Protein AF-A0A7W5EVT8-F1 (afdb_monomer)

pLDDT: mean 70.25, std 14.98, range [37.41, 90.56]

Organism: NCBI:txid795312

Solvent-accessible surface area (backbone atoms only — not comparable to full-atom values): 5008 Å² total; per-residue (Å²): 138,84,86,77,78,82,82,79,79,88,80,83,89,76,89,78,74,81,80,84,78,75,86,64,83,84,74,58,94,84,52,92,73,68,90,74,78,53,70,75,53,50,53,52,35,37,75,71,63,78,41,71,87,64,78,74,94,60,74,78,76,71,83,88,80,133

Secondary structure (DSSP, 8-state):
----PPPPPPPPP--PPPP---------TT-S-PPPPPHHHHHHHHHTTSS-SS------------

Sequence (66 aa):
MSTKTPTPAPRREVTLAKPLIQGSKRFEPGGDEKPRLT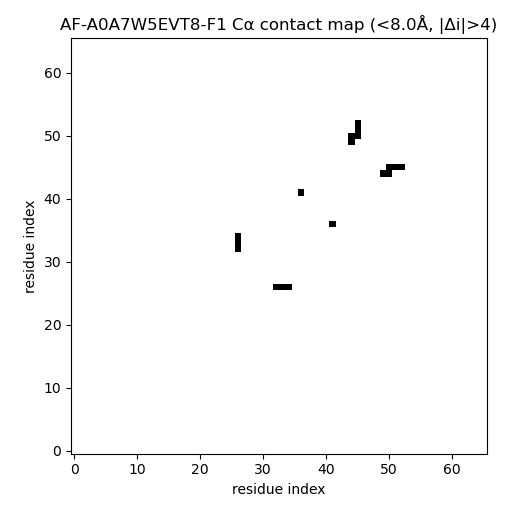ERQIERLTQSGHISATPATGGKAAKQEG

Radius of gyration: 24.53 Å; Cα contacts (8 Å, |Δi|>4): 9; chains: 1; bounding box: 48×60×47 Å

Mean predicted aligned error: 18.31 Å

Structure (mmCIF, N/CA/C/O backbone):
data_AF-A0A7W5EVT8-F1
#
_entry.id   AF-A0A7W5EVT8-F1
#
loop_
_atom_site.group_PDB
_atom_site.id
_atom_site.type_symbol
_atom_site.label_atom_id
_atom_site.label_alt_id
_atom_site.label_comp_id
_atom_site.label_asym_id
_atom_site.label_entity_id
_atom_site.label_seq_id
_atom_site.pdbx_PDB_ins_code
_atom_site.Cartn_x
_atom_site.Cartn_y
_atom_site.Cartn_z
_atom_site.occupancy
_atom_site.B_iso_or_equiv
_atom_site.auth_seq_id
_atom_site.auth_comp_id
_atom_site.auth_asym_id
_atom_site.auth_atom_id
_atom_site.pdbx_PDB_model_num
ATOM 1 N N . MET A 1 1 ? -18.456 -50.495 -12.143 1.00 49.25 1 MET A N 1
ATOM 2 C CA . MET A 1 1 ? -18.480 -49.017 -12.222 1.00 49.25 1 MET A CA 1
ATOM 3 C C . MET A 1 1 ? -17.186 -48.572 -12.903 1.00 49.25 1 MET A C 1
ATOM 5 O O . MET A 1 1 ? -16.133 -48.804 -12.333 1.00 49.25 1 MET A O 1
ATOM 9 N N . SER A 1 2 ? -17.227 -48.069 -14.143 1.00 54.81 2 SER A N 1
ATOM 10 C CA . SER A 1 2 ? -16.024 -47.702 -14.917 1.00 54.81 2 SER A CA 1
ATOM 11 C C . SER A 1 2 ? -15.771 -46.193 -14.797 1.00 54.81 2 SER A C 1
ATOM 13 O O . SER A 1 2 ? -16.611 -45.397 -15.215 1.00 54.81 2 SER A O 1
ATOM 15 N N . THR A 1 3 ? -14.660 -45.790 -14.177 1.00 67.62 3 THR A N 1
ATOM 16 C CA . THR A 1 3 ? -14.306 -44.380 -13.944 1.00 67.62 3 THR A CA 1
ATOM 17 C C . THR A 1 3 ? -13.615 -43.803 -15.176 1.00 67.62 3 THR A C 1
ATOM 19 O O . THR A 1 3 ? -12.404 -43.936 -15.345 1.00 67.62 3 THR A O 1
ATOM 22 N N . LYS A 1 4 ? -14.384 -43.173 -16.066 1.00 63.59 4 LYS A N 1
ATOM 23 C CA . LYS A 1 4 ? -13.820 -42.409 -17.185 1.00 63.59 4 LYS A CA 1
ATOM 24 C C . LYS A 1 4 ? -13.227 -41.106 -16.651 1.00 63.59 4 LYS A C 1
ATOM 26 O O . LYS A 1 4 ? -13.963 -40.255 -16.159 1.00 63.59 4 LYS A O 1
ATOM 31 N N . THR A 1 5 ? -11.911 -40.953 -16.753 1.00 76.31 5 THR A N 1
ATOM 32 C CA . THR A 1 5 ? -11.221 -39.698 -16.437 1.00 76.31 5 THR A CA 1
ATOM 33 C C . THR A 1 5 ? -11.595 -38.639 -17.480 1.00 76.31 5 THR A C 1
ATOM 35 O O . THR A 1 5 ? -11.396 -38.890 -18.671 1.00 76.31 5 THR A O 1
ATOM 38 N N . PRO A 1 6 ? -12.142 -37.473 -17.091 1.00 77.44 6 PRO A N 1
ATOM 39 C CA . PRO A 1 6 ? -12.460 -36.422 -18.046 1.00 77.44 6 PRO A CA 1
ATOM 40 C C . PRO A 1 6 ? -11.170 -35.823 -18.614 1.00 77.44 6 PRO A C 1
ATOM 42 O O . PRO A 1 6 ? -10.266 -35.433 -17.874 1.00 77.44 6 PRO A O 1
ATOM 45 N N . THR A 1 7 ? -11.082 -35.753 -19.941 1.00 80.88 7 THR A N 1
ATOM 46 C CA . THR A 1 7 ? -9.973 -35.092 -20.632 1.00 80.88 7 THR A CA 1
ATOM 47 C C . THR A 1 7 ? -10.022 -33.584 -20.352 1.00 80.88 7 THR A C 1
ATOM 49 O O . THR A 1 7 ? -11.078 -32.974 -20.542 1.00 80.88 7 THR A O 1
ATOM 52 N N . PRO A 1 8 ? -8.921 -32.958 -19.898 1.00 82.19 8 PRO A N 1
ATOM 53 C CA . PRO A 1 8 ? -8.905 -31.529 -19.612 1.00 82.19 8 PRO A CA 1
ATOM 54 C C . PRO A 1 8 ? -9.045 -30.699 -20.895 1.00 82.19 8 PRO A C 1
ATOM 56 O O . PRO A 1 8 ? -8.480 -31.034 -21.936 1.00 82.19 8 PRO A O 1
ATOM 59 N N . ALA A 1 9 ? -9.793 -29.597 -20.807 1.00 84.00 9 ALA A N 1
ATOM 60 C CA . ALA A 1 9 ? -9.985 -28.667 -21.915 1.00 84.00 9 ALA A CA 1
ATOM 61 C C . ALA A 1 9 ? -8.667 -27.966 -22.312 1.00 84.00 9 ALA A C 1
ATOM 63 O O . ALA A 1 9 ? -7.818 -27.712 -21.447 1.00 84.00 9 ALA A O 1
ATOM 64 N N . PRO A 1 10 ? -8.494 -27.610 -23.598 1.00 84.94 10 PRO A N 1
ATOM 65 C CA . PRO A 1 10 ? -7.307 -26.903 -24.063 1.00 84.94 10 PRO A CA 1
ATOM 66 C C . PRO A 1 10 ? -7.210 -25.509 -23.429 1.00 84.94 10 PRO A C 1
ATOM 68 O O . PRO A 1 10 ? -8.179 -24.746 -23.393 1.00 84.94 10 PRO A O 1
ATOM 71 N N . ARG A 1 11 ? -6.018 -25.171 -22.924 1.00 84.44 11 ARG A N 1
ATOM 72 C CA . ARG A 1 11 ? -5.721 -23.853 -22.350 1.00 84.44 11 ARG A CA 1
ATOM 73 C C . ARG A 1 11 ? -5.452 -22.857 -23.475 1.00 84.44 11 ARG A C 1
ATOM 75 O O . ARG A 1 11 ? -4.774 -23.184 -24.441 1.00 84.44 11 ARG A O 1
ATOM 82 N N . ARG A 1 12 ? -5.972 -21.637 -23.341 1.00 84.75 12 ARG A N 1
ATOM 83 C CA . ARG A 1 12 ? -5.638 -20.531 -24.245 1.00 84.75 12 ARG A CA 1
ATOM 84 C C . ARG A 1 12 ? -4.310 -19.918 -23.824 1.00 84.75 12 ARG A C 1
ATOM 86 O O . ARG A 1 12 ? -4.144 -19.565 -22.659 1.00 84.75 12 ARG A O 1
ATOM 93 N N . GLU A 1 13 ? -3.399 -19.776 -24.774 1.00 82.94 13 GLU A N 1
ATOM 94 C CA . GLU A 1 13 ? -2.182 -18.994 -24.586 1.00 82.94 13 GLU A CA 1
ATOM 95 C C . GLU A 1 13 ? -2.525 -17.506 -24.686 1.00 82.94 13 GLU A C 1
ATOM 97 O O . GLU A 1 13 ? -3.273 -17.086 -25.571 1.00 82.94 13 GLU A O 1
ATOM 102 N N . VAL A 1 14 ? -2.024 -16.712 -23.740 1.00 81.75 14 VAL A N 1
ATOM 103 C CA . VAL A 1 14 ? -2.294 -15.274 -23.667 1.00 81.75 14 VAL A CA 1
ATOM 104 C C . VAL A 1 14 ? -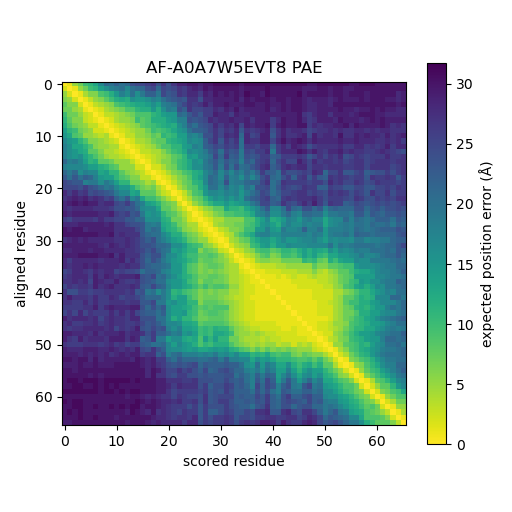0.964 -14.545 -23.570 1.00 81.75 14 VAL A C 1
ATOM 106 O O . VAL A 1 14 ? -0.204 -14.756 -22.625 1.00 81.75 14 VAL A O 1
ATOM 109 N N . THR A 1 15 ? -0.682 -13.675 -24.536 1.00 84.31 15 THR A N 1
ATOM 110 C CA . THR A 1 15 ? 0.510 -12.823 -24.504 1.00 84.31 15 THR A CA 1
ATOM 111 C C . THR A 1 15 ?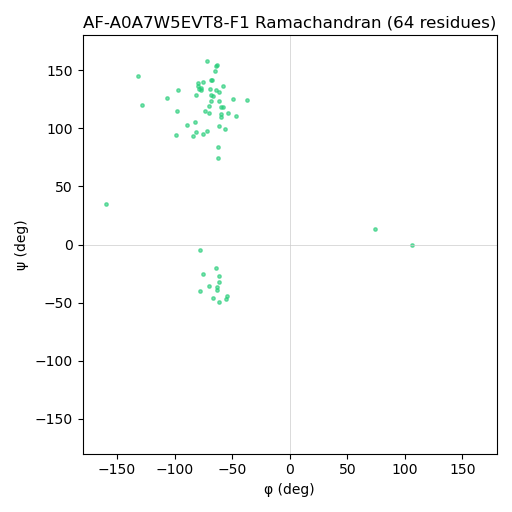 0.223 -11.611 -23.629 1.00 84.31 15 THR A C 1
ATOM 113 O O . THR A 1 15 ? -0.513 -10.708 -24.024 1.00 84.31 15 THR A O 1
ATOM 116 N N . LEU A 1 16 ? 0.787 -11.593 -22.421 1.00 79.94 16 LEU A N 1
ATOM 117 C CA . LEU A 1 16 ? 0.668 -10.451 -21.517 1.00 79.94 16 LEU A CA 1
ATOM 118 C C . LEU A 1 16 ? 1.605 -9.324 -21.965 1.00 79.94 16 LEU A C 1
ATOM 120 O O . LEU A 1 16 ? 2.771 -9.553 -22.288 1.00 79.94 16 LEU A O 1
ATOM 124 N N . ALA A 1 17 ? 1.090 -8.094 -21.978 1.00 81.81 17 ALA A N 1
ATOM 125 C CA . ALA A 1 17 ? 1.902 -6.912 -22.230 1.00 81.81 17 ALA A CA 1
ATOM 126 C C . ALA A 1 17 ? 2.962 -6.730 -21.130 1.00 81.81 17 ALA A C 1
ATOM 128 O O . ALA A 1 17 ? 2.785 -7.165 -19.989 1.00 81.81 17 ALA A O 1
ATOM 129 N N . LYS A 1 18 ? 4.066 -6.052 -21.468 1.00 80.19 18 LYS A N 1
ATOM 130 C CA . LYS A 1 18 ? 5.100 -5.692 -20.490 1.00 80.19 18 LYS A CA 1
ATOM 131 C C . LYS A 1 18 ? 4.473 -4.842 -19.372 1.00 80.19 18 LYS A C 1
ATOM 133 O O . LYS A 1 18 ? 3.710 -3.927 -19.687 1.00 80.19 18 LYS A O 1
ATOM 138 N N . PRO A 1 19 ? 4.793 -5.100 -18.093 1.00 71.44 19 PRO A N 1
ATOM 139 C CA . PRO A 1 19 ? 4.268 -4.296 -16.998 1.00 71.44 19 PRO A CA 1
ATOM 140 C C . PRO A 1 19 ? 4.737 -2.843 -17.143 1.00 71.44 19 PRO A C 1
ATOM 142 O O . PRO A 1 19 ? 5.925 -2.579 -17.340 1.00 71.44 19 PRO A O 1
ATOM 145 N N . LEU A 1 20 ? 3.802 -1.897 -17.036 1.00 72.00 20 LEU A N 1
ATOM 146 C CA . LEU A 1 20 ? 4.122 -0.478 -16.918 1.00 72.00 20 LEU A CA 1
ATOM 147 C C . LEU A 1 20 ? 4.709 -0.242 -15.526 1.00 72.00 20 LEU A C 1
ATOM 149 O O . LEU A 1 20 ? 3.982 -0.126 -14.541 1.00 72.00 20 LEU A O 1
ATOM 153 N N . ILE A 1 21 ? 6.036 -0.197 -15.436 1.00 67.75 21 ILE A N 1
ATOM 154 C CA . ILE A 1 21 ? 6.717 0.214 -14.210 1.00 67.75 21 ILE A CA 1
ATOM 155 C C . ILE A 1 21 ? 6.570 1.734 -14.117 1.00 67.75 21 ILE A C 1
ATOM 157 O O . ILE A 1 21 ? 7.326 2.484 -14.735 1.00 67.75 21 ILE A O 1
ATOM 161 N N . GLN A 1 22 ? 5.559 2.192 -13.378 1.00 62.72 22 GLN A N 1
ATOM 162 C CA . GLN A 1 22 ? 5.415 3.597 -13.012 1.00 62.72 22 GLN A CA 1
ATOM 163 C C . GLN A 1 22 ? 6.668 3.986 -12.221 1.00 62.72 22 GLN A C 1
ATOM 165 O O . GLN A 1 22 ? 6.906 3.448 -11.142 1.00 62.72 22 GLN A O 1
ATOM 170 N N . GLY A 1 23 ? 7.503 4.857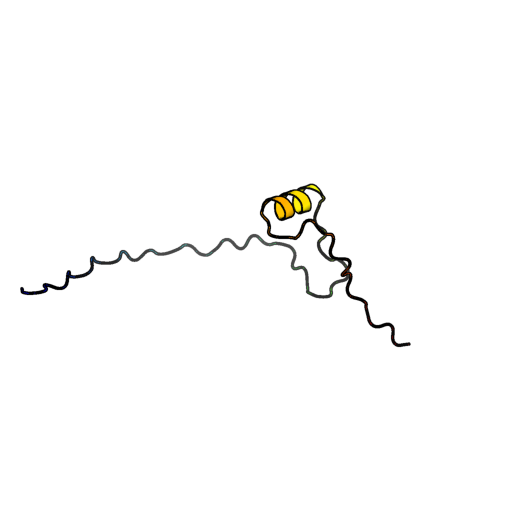 -12.795 1.00 56.78 23 GLY A N 1
ATOM 171 C CA . GLY A 1 23 ? 8.765 5.298 -12.208 1.00 56.78 23 GLY A CA 1
ATOM 172 C C . GLY A 1 23 ? 8.542 6.026 -10.887 1.00 56.78 23 GLY A C 1
ATOM 173 O O . GLY A 1 23 ? 8.467 7.250 -10.843 1.00 56.78 23 GLY A O 1
ATOM 174 N N . SER A 1 24 ? 8.412 5.278 -9.799 1.00 57.91 24 SER A N 1
ATOM 175 C CA . SER A 1 24 ? 8.421 5.818 -8.450 1.00 57.91 24 SER A CA 1
ATOM 176 C C . SER A 1 24 ? 9.866 6.089 -8.056 1.00 57.91 24 SER A C 1
ATOM 178 O O . SER A 1 24 ? 10.731 5.233 -8.260 1.00 57.91 24 SER A O 1
ATOM 180 N N . LYS A 1 25 ? 10.123 7.272 -7.484 1.00 62.25 25 LYS A N 1
ATOM 181 C CA . LYS A 1 25 ? 11.374 7.596 -6.785 1.00 62.25 25 LYS A CA 1
ATOM 182 C C . LYS A 1 25 ? 11.856 6.365 -6.008 1.00 62.25 25 LYS A C 1
ATOM 184 O O . LYS A 1 25 ? 11.092 5.800 -5.226 1.00 62.25 25 LYS A O 1
ATOM 189 N N . ARG A 1 26 ? 13.090 5.925 -6.263 1.00 61.81 26 ARG A N 1
ATOM 190 C CA . ARG A 1 26 ? 13.693 4.827 -5.504 1.00 61.81 26 ARG A CA 1
ATOM 191 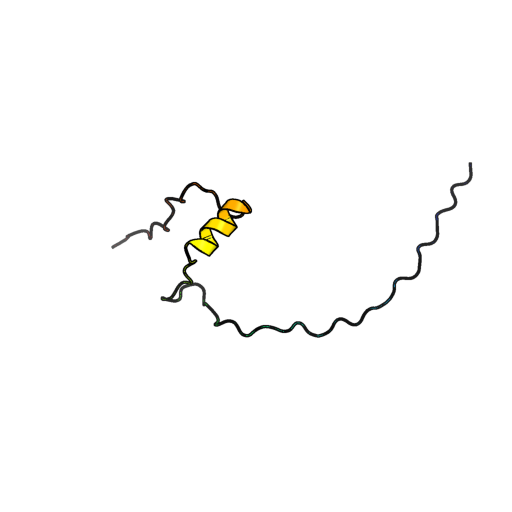C C . ARG A 1 26 ? 13.983 5.341 -4.101 1.00 61.81 26 ARG A C 1
ATOM 193 O O . ARG A 1 26 ? 14.799 6.239 -3.934 1.00 61.81 26 ARG A O 1
ATOM 200 N N . PHE A 1 27 ? 13.276 4.801 -3.116 1.00 62.94 27 PHE A N 1
ATOM 201 C CA . PHE A 1 27 ? 13.609 4.997 -1.713 1.00 62.94 27 PHE A CA 1
ATOM 202 C C . PHE A 1 27 ? 14.581 3.890 -1.329 1.00 62.94 27 PHE A C 1
ATOM 204 O O . PHE A 1 27 ? 14.186 2.733 -1.185 1.00 62.94 27 PHE A O 1
ATOM 211 N N . GLU A 1 28 ? 15.861 4.238 -1.237 1.00 70.69 28 GLU A N 1
ATOM 212 C CA . GLU A 1 28 ? 16.897 3.293 -0.838 1.00 70.69 28 GLU A CA 1
ATOM 213 C C . GLU A 1 28 ? 16.731 2.932 0.651 1.00 70.69 28 GLU A C 1
ATOM 215 O O . GLU A 1 28 ? 16.537 3.825 1.490 1.00 70.69 28 GLU A O 1
ATOM 220 N N . PRO A 1 29 ? 16.800 1.641 1.024 1.00 61.62 29 PRO A N 1
ATOM 221 C CA . PRO A 1 29 ? 1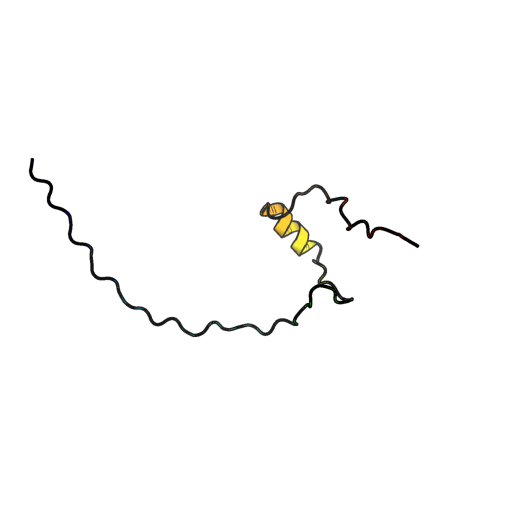6.800 1.234 2.423 1.00 61.62 29 PRO A CA 1
ATOM 222 C C . PRO A 1 29 ? 17.995 1.858 3.162 1.00 61.62 29 PRO A C 1
ATOM 224 O O . PRO A 1 29 ? 19.136 1.477 2.936 1.00 61.62 29 PRO A O 1
ATOM 227 N N . GLY A 1 30 ? 17.731 2.812 4.061 1.00 63.12 30 GLY A N 1
ATOM 228 C CA . GLY A 1 30 ? 18.768 3.510 4.836 1.00 63.12 30 GLY A CA 1
ATOM 229 C C . GLY A 1 30 ? 19.054 4.949 4.404 1.00 63.12 30 GLY A C 1
ATOM 230 O O . GLY A 1 30 ? 19.866 5.599 5.051 1.00 63.12 30 GLY A O 1
ATOM 231 N N . GLY A 1 31 ? 18.375 5.462 3.373 1.00 67.56 31 GLY A N 1
ATOM 232 C CA . GLY A 1 31 ? 18.418 6.887 3.045 1.00 67.56 31 GLY A CA 1
ATOM 233 C C . GLY A 1 31 ? 17.813 7.765 4.147 1.00 67.56 31 GLY A C 1
ATOM 234 O O . GLY A 1 31 ? 16.930 7.328 4.896 1.00 67.56 31 GLY A O 1
ATOM 235 N N . ASP A 1 32 ? 18.277 9.013 4.221 1.00 64.44 32 ASP A N 1
ATOM 236 C CA . ASP A 1 32 ? 17.839 9.991 5.227 1.00 64.44 32 ASP A CA 1
ATOM 237 C C . ASP A 1 32 ? 16.336 10.297 5.130 1.00 64.44 32 ASP A C 1
ATOM 239 O O . ASP A 1 32 ? 15.655 10.514 6.136 1.00 64.44 32 ASP A O 1
ATOM 243 N N . GLU A 1 33 ? 15.782 10.252 3.917 1.00 63.22 33 GLU A N 1
ATOM 244 C CA . GLU A 1 33 ? 14.377 10.544 3.662 1.00 63.22 33 GLU A CA 1
ATOM 245 C C . GLU A 1 33 ? 13.555 9.252 3.543 1.00 63.22 33 GLU A C 1
ATOM 247 O O . GLU A 1 33 ? 13.442 8.633 2.483 1.00 63.22 33 GLU A O 1
ATOM 252 N N . LYS A 1 34 ? 12.955 8.826 4.661 1.00 67.69 34 LYS A N 1
ATOM 253 C CA . LYS A 1 34 ? 11.985 7.721 4.663 1.00 67.69 34 LYS A CA 1
ATOM 254 C C . LYS A 1 34 ? 10.615 8.221 4.199 1.00 67.69 34 LYS A C 1
ATOM 256 O O . LYS A 1 34 ? 10.159 9.251 4.705 1.00 67.69 34 LYS A O 1
ATOM 261 N N . PRO A 1 35 ? 9.908 7.482 3.325 1.00 70.25 35 PRO A N 1
ATOM 262 C CA . PRO A 1 35 ? 8.544 7.834 2.964 1.00 70.25 35 PRO A CA 1
ATOM 263 C C . PRO A 1 35 ? 7.664 7.789 4.218 1.00 70.25 35 PRO A C 1
ATOM 265 O O . PRO A 1 35 ? 7.594 6.773 4.913 1.00 70.25 35 PRO A O 1
ATOM 268 N N . ARG A 1 36 ? 7.008 8.911 4.521 1.00 80.06 36 ARG A N 1
ATOM 269 C CA . ARG A 1 36 ? 6.037 9.016 5.613 1.00 80.06 36 ARG A CA 1
ATOM 270 C C . ARG A 1 36 ? 4.636 8.862 5.043 1.00 80.06 36 ARG A C 1
ATOM 272 O O . ARG A 1 36 ? 4.299 9.475 4.033 1.00 80.06 36 ARG A O 1
ATOM 279 N N . LEU A 1 37 ? 3.827 8.037 5.695 1.00 82.75 37 LEU A N 1
ATOM 280 C CA . LEU A 1 37 ? 2.415 7.915 5.366 1.00 82.75 37 LEU A CA 1
ATOM 281 C C . LEU A 1 37 ? 1.669 9.140 5.895 1.00 82.75 37 LEU A C 1
ATOM 283 O O . LEU A 1 37 ? 1.935 9.619 6.995 1.00 82.75 37 LEU A O 1
ATOM 287 N N . THR A 1 38 ? 0.722 9.630 5.107 1.00 86.75 38 THR A N 1
ATOM 288 C CA . THR A 1 38 ? -0.260 10.622 5.562 1.00 86.75 38 THR A CA 1
ATOM 289 C C . THR A 1 38 ? -1.269 9.972 6.512 1.00 86.75 38 THR A C 1
ATOM 291 O O . THR A 1 38 ? -1.498 8.764 6.444 1.00 86.75 38 THR A O 1
ATOM 294 N N . GLU A 1 39 ? -1.939 10.763 7.351 1.00 84.88 39 GLU A N 1
ATOM 295 C CA . GLU A 1 39 ? -2.953 10.268 8.301 1.00 84.88 39 GLU A CA 1
ATOM 296 C C . GLU A 1 39 ? -4.058 9.458 7.604 1.00 84.88 39 GLU A C 1
ATOM 298 O O . GLU A 1 39 ? -4.342 8.327 7.988 1.00 84.88 39 GLU A O 1
ATOM 303 N N . ARG A 1 40 ? -4.571 9.951 6.468 1.00 86.88 40 ARG A N 1
ATOM 304 C CA . ARG A 1 40 ? -5.565 9.235 5.642 1.00 86.88 40 ARG A CA 1
ATOM 305 C C . ARG A 1 40 ? -5.065 7.898 5.087 1.00 86.88 40 ARG A C 1
ATOM 307 O O . ARG A 1 40 ? -5.856 7.027 4.729 1.00 86.88 40 ARG A O 1
ATOM 314 N N . GLN A 1 41 ? -3.757 7.740 4.885 1.00 87.25 41 GLN A N 1
ATOM 315 C CA . GLN A 1 41 ? -3.185 6.459 4.457 1.00 87.25 41 GLN A CA 1
ATOM 316 C C . GLN A 1 41 ? -3.088 5.492 5.633 1.00 87.25 41 GLN A C 1
ATOM 318 O O . GLN A 1 41 ? -3.408 4.318 5.462 1.00 87.25 41 GLN A O 1
ATOM 323 N N . ILE A 1 42 ? -2.716 5.993 6.810 1.00 87.50 42 ILE A N 1
ATOM 324 C CA . ILE A 1 42 ? -2.677 5.214 8.049 1.00 87.50 42 ILE A CA 1
ATOM 325 C C . ILE A 1 42 ? -4.084 4.701 8.380 1.00 87.50 42 ILE A C 1
ATOM 327 O O . ILE A 1 42 ? -4.255 3.499 8.544 1.00 87.50 42 ILE A O 1
ATOM 331 N N . GLU A 1 43 ? -5.107 5.559 8.357 1.00 87.00 43 GLU A N 1
ATOM 332 C CA . GLU A 1 43 ? -6.502 5.169 8.618 1.00 87.00 43 GLU A CA 1
ATOM 333 C C . GLU A 1 43 ? -6.982 4.036 7.706 1.00 87.00 43 GLU A C 1
ATOM 335 O O . GLU A 1 43 ? -7.535 3.045 8.182 1.00 87.00 43 GLU A O 1
ATOM 340 N N . ARG A 1 44 ? -6.722 4.139 6.396 1.00 89.50 44 ARG A N 1
ATOM 341 C CA . ARG A 1 44 ? -7.104 3.097 5.430 1.00 89.50 44 ARG A CA 1
ATOM 342 C C . ARG A 1 44 ? -6.392 1.772 5.691 1.00 89.50 44 ARG A C 1
ATOM 344 O O . ARG A 1 44 ? -7.004 0.715 5.550 1.00 89.50 44 ARG A O 1
ATOM 351 N N . LEU A 1 45 ? -5.115 1.811 6.065 1.00 88.06 45 LEU A N 1
ATOM 352 C CA . LEU A 1 45 ? -4.339 0.611 6.390 1.00 88.06 45 LEU A CA 1
ATOM 353 C C . LEU A 1 45 ? -4.804 -0.032 7.701 1.00 88.06 45 LEU A C 1
ATOM 355 O O . LEU A 1 45 ? -4.850 -1.257 7.796 1.00 88.06 45 LEU A O 1
ATOM 359 N N . THR A 1 46 ? -5.203 0.778 8.680 1.00 88.62 46 THR A N 1
ATOM 360 C CA . THR A 1 46 ? -5.796 0.292 9.929 1.00 88.62 46 THR A CA 1
ATOM 361 C C . THR A 1 46 ? -7.158 -0.352 9.668 1.00 88.62 46 THR A C 1
ATOM 363 O O . THR A 1 46 ? -7.409 -1.462 10.126 1.00 88.62 46 THR A O 1
ATOM 366 N N . GLN A 1 47 ? -8.023 0.293 8.878 1.00 88.19 47 GLN A N 1
ATOM 367 C CA . GLN A 1 47 ? -9.349 -0.237 8.528 1.00 88.19 47 GLN A CA 1
ATOM 368 C C . GLN A 1 47 ? -9.281 -1.540 7.724 1.00 88.19 47 GLN A C 1
ATOM 370 O O . GLN A 1 47 ? -10.105 -2.429 7.914 1.00 88.19 47 GLN A O 1
ATOM 375 N N . SER A 1 48 ? -8.295 -1.664 6.836 1.00 90.56 48 SER A N 1
ATOM 376 C CA . SER A 1 48 ? -8.055 -2.891 6.064 1.00 90.56 48 SER A CA 1
ATOM 377 C C . SER A 1 48 ? -7.353 -3.992 6.867 1.00 90.56 48 SER A C 1
ATOM 379 O O . SER A 1 48 ? -7.191 -5.098 6.358 1.00 90.56 48 SER A O 1
ATOM 381 N N . GLY A 1 49 ? -6.946 -3.717 8.112 1.00 88.00 49 GLY A N 1
ATOM 382 C CA . GLY A 1 49 ? -6.272 -4.682 8.982 1.00 88.00 49 GLY A CA 1
ATOM 383 C C . GLY A 1 49 ? -4.812 -4.958 8.608 1.00 88.00 49 GLY A C 1
ATOM 384 O O . GLY A 1 49 ? -4.229 -5.919 9.104 1.00 88.00 49 GLY A O 1
ATOM 385 N N . HIS A 1 50 ? -4.202 -4.135 7.749 1.00 86.06 50 HIS A N 1
ATOM 386 C CA . HIS A 1 50 ? -2.793 -4.270 7.361 1.00 86.06 50 HIS A 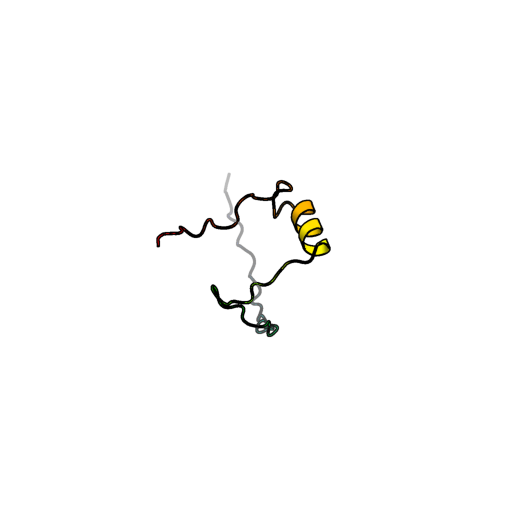CA 1
ATOM 387 C C . HIS A 1 50 ? -1.820 -3.795 8.445 1.00 86.06 50 HIS A C 1
ATOM 389 O O . HIS A 1 50 ? -0.676 -4.245 8.480 1.00 86.06 50 HIS A O 1
ATOM 395 N N . ILE A 1 51 ? -2.261 -2.890 9.319 1.00 82.31 51 ILE A N 1
ATOM 396 C CA . ILE A 1 51 ? -1.510 -2.430 10.490 1.00 82.31 51 ILE A CA 1
ATOM 397 C C . ILE A 1 51 ? -2.420 -2.469 11.717 1.00 82.31 51 ILE A C 1
ATOM 399 O O . ILE A 1 51 ? -3.623 -2.226 11.620 1.00 82.31 51 ILE A O 1
ATOM 403 N N . SER A 1 52 ? -1.859 -2.792 12.880 1.00 75.81 52 SER A N 1
ATOM 404 C CA . SER A 1 52 ? -2.609 -2.776 14.135 1.00 75.81 52 SER A CA 1
ATOM 405 C C . SER A 1 52 ? -2.977 -1.344 14.524 1.00 75.81 52 SER A C 1
ATOM 407 O O . SER A 1 52 ? -2.156 -0.439 14.398 1.00 75.81 52 SER A O 1
ATOM 409 N N . ALA A 1 53 ? -4.183 -1.148 15.066 1.00 64.25 53 ALA A N 1
ATOM 410 C CA . ALA A 1 53 ? -4.615 0.145 15.608 1.00 64.25 53 AL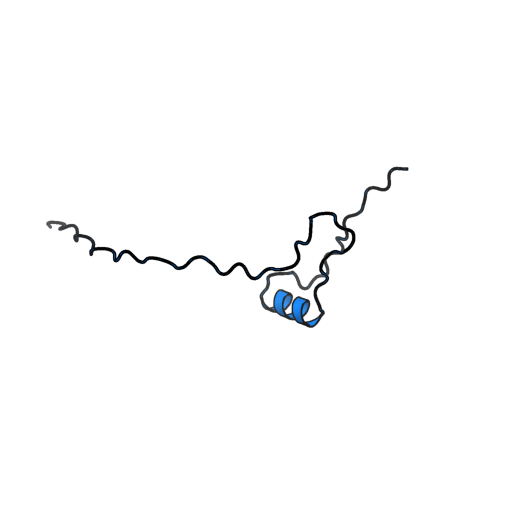A A CA 1
ATOM 411 C C . ALA A 1 53 ? -3.783 0.586 16.827 1.00 64.25 53 ALA A C 1
ATOM 413 O O . ALA A 1 53 ? -3.740 1.767 17.165 1.00 64.25 53 ALA A O 1
ATOM 414 N N . THR A 1 54 ? -3.104 -0.356 17.483 1.00 61.19 54 THR A N 1
ATOM 415 C CA . THR A 1 54 ? -2.119 -0.061 18.517 1.00 61.19 54 THR A CA 1
ATOM 416 C C . THR A 1 54 ? -0.896 0.571 17.854 1.00 61.19 54 THR A C 1
ATOM 418 O O . THR A 1 54 ? -0.279 -0.091 17.010 1.00 61.19 54 THR A O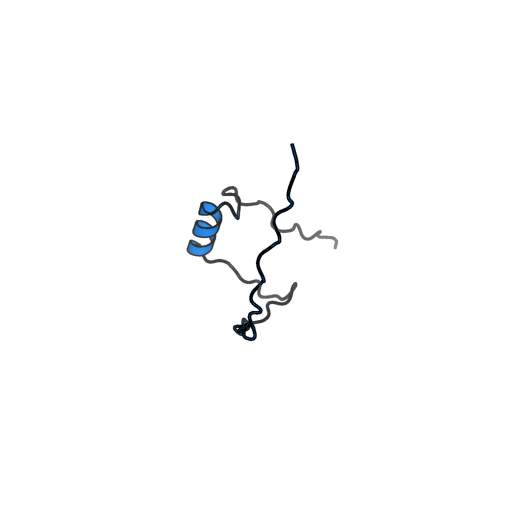 1
ATOM 421 N N . PRO A 1 55 ? -0.510 1.814 18.204 1.00 54.91 55 PRO A N 1
ATOM 422 C CA . PRO A 1 55 ? 0.750 2.358 17.734 1.00 54.91 55 PRO A CA 1
ATOM 423 C C . PRO A 1 55 ? 1.842 1.423 18.240 1.00 54.91 55 PRO A C 1
ATOM 425 O O . PRO A 1 55 ? 1.981 1.210 19.443 1.00 54.91 55 PRO A O 1
ATOM 428 N N . ALA A 1 56 ? 2.588 0.812 17.323 1.00 58.00 56 ALA A N 1
ATOM 429 C CA . ALA A 1 56 ? 3.792 0.106 17.700 1.00 58.00 56 ALA A CA 1
ATOM 430 C C . ALA A 1 56 ? 4.730 1.148 18.318 1.00 58.00 56 ALA A C 1
ATOM 432 O O . ALA A 1 56 ? 5.359 1.933 17.605 1.00 58.00 56 ALA A O 1
ATOM 433 N N . THR A 1 57 ? 4.817 1.172 19.648 1.00 50.47 57 THR A N 1
ATOM 434 C CA . THR A 1 57 ? 5.934 1.739 20.406 1.00 50.47 57 THR A CA 1
ATOM 435 C C . THR A 1 57 ? 7.167 0.917 20.031 1.00 50.47 57 THR A C 1
ATOM 437 O O . THR A 1 57 ? 7.580 -0.013 20.709 1.00 50.47 57 THR A O 1
ATOM 440 N N . GLY A 1 58 ? 7.658 1.169 18.828 1.00 46.72 58 GLY A N 1
ATOM 441 C CA . GLY A 1 58 ? 8.584 0.317 18.100 1.00 46.72 58 GLY A CA 1
ATOM 442 C C . GLY A 1 58 ? 9.293 1.131 17.034 1.00 46.72 58 GLY A C 1
ATOM 443 O O . GLY A 1 58 ? 9.617 0.629 15.959 1.00 46.72 58 GLY A O 1
ATOM 444 N N . GLY A 1 59 ? 9.560 2.407 17.339 1.00 44.41 59 GLY A N 1
ATOM 445 C CA . GLY A 1 59 ? 10.771 3.018 16.825 1.00 44.41 59 GLY A CA 1
ATOM 446 C C . GLY A 1 59 ? 11.901 2.049 17.143 1.00 44.41 59 GLY A C 1
ATOM 447 O O . GLY A 1 59 ? 12.032 1.614 18.286 1.00 44.41 59 GLY A O 1
ATOM 448 N N . LYS A 1 60 ? 12.659 1.639 16.122 1.00 50.72 60 LYS A N 1
ATOM 449 C CA . LYS A 1 60 ? 13.919 0.935 16.342 1.00 50.72 60 LYS A CA 1
ATOM 450 C C . LYS A 1 60 ? 14.671 1.721 17.411 1.00 50.72 60 LYS A C 1
ATOM 452 O O . LYS A 1 60 ? 15.107 2.837 17.137 1.00 50.72 60 LYS A O 1
ATOM 457 N N . ALA A 1 61 ? 14.803 1.144 18.600 1.00 44.22 61 ALA A N 1
ATOM 458 C CA . ALA A 1 61 ? 15.870 1.504 19.502 1.00 44.22 61 ALA A CA 1
ATOM 459 C C . ALA A 1 61 ? 17.154 1.286 18.698 1.00 44.22 61 ALA A C 1
ATOM 461 O O . ALA A 1 61 ? 17.578 0.152 18.462 1.00 44.22 61 ALA A O 1
ATOM 462 N N . ALA A 1 62 ? 17.708 2.372 18.164 1.00 48.44 62 ALA A N 1
ATOM 463 C CA . ALA A 1 62 ? 19.110 2.395 17.822 1.00 48.44 62 ALA A CA 1
ATOM 464 C C . ALA A 1 62 ? 19.828 2.084 19.135 1.00 48.44 62 ALA A C 1
ATOM 466 O O . ALA A 1 62 ? 19.638 2.791 20.124 1.00 48.44 62 ALA A O 1
ATOM 467 N N . LYS A 1 63 ? 20.568 0.973 19.173 1.00 47.09 63 LYS A N 1
ATOM 468 C CA . LYS A 1 63 ? 21.530 0.741 20.243 1.00 47.09 63 LYS A CA 1
ATOM 469 C C . LYS A 1 63 ? 22.444 1.966 20.282 1.00 47.09 63 LYS A C 1
ATOM 471 O O . LYS A 1 63 ? 23.152 2.223 19.314 1.00 47.09 63 LYS A O 1
ATOM 476 N N . GLN A 1 64 ? 22.364 2.729 21.363 1.00 44.16 64 GLN A N 1
ATOM 477 C CA . GLN A 1 64 ? 23.355 3.729 21.718 1.00 44.16 64 GLN A CA 1
ATOM 478 C C . GLN A 1 64 ? 24.496 2.970 22.405 1.00 44.16 64 GLN A C 1
ATOM 480 O O . GLN A 1 64 ? 24.389 2.607 23.572 1.00 44.16 64 GLN A O 1
ATOM 485 N N . GLU A 1 65 ? 25.539 2.651 21.643 1.00 39.19 65 GLU A N 1
ATOM 486 C CA . GLU A 1 65 ? 26.880 2.397 22.174 1.00 39.19 65 GLU A CA 1
ATOM 487 C C . GLU A 1 65 ? 27.739 3.606 21.797 1.00 39.19 65 GLU A C 1
ATOM 489 O O . GLU A 1 65 ? 27.783 3.975 20.620 1.00 39.19 65 GLU A O 1
ATOM 494 N N . GLY A 1 66 ? 28.382 4.220 22.795 1.00 37.41 66 GLY A N 1
ATOM 495 C CA . GLY A 1 66 ? 29.290 5.360 22.647 1.00 37.41 66 GLY A CA 1
ATOM 496 C C . GLY A 1 66 ? 29.050 6.428 23.694 1.00 37.41 66 GLY A C 1
ATOM 497 O O . GLY A 1 66 ? 28.279 7.361 23.383 1.00 37.41 66 GLY A O 1
#

Foldseek 3Di:
DDDDDDDDDDDDDDDDDDDDPPDDDDDDVPDPDDDDDDPVRVVVCCVVVVDPPPPPPDPPPPPDDD